Protein AF-A0A6H0JK79-F1 (afdb_monomer_lite)

Structure (mmCIF, N/CA/C/O backbone):
data_AF-A0A6H0JK79-F1
#
_entry.id   AF-A0A6H0JK79-F1
#
loop_
_atom_site.group_PDB
_atom_site.id
_atom_site.type_symbol
_atom_site.label_atom_id
_atom_site.label_alt_id
_atom_site.label_comp_id
_atom_site.label_asym_id
_atom_site.label_entity_id
_atom_site.label_seq_id
_atom_site.pdbx_PDB_ins_code
_atom_site.Cartn_x
_atom_site.Cartn_y
_atom_site.Cartn_z
_atom_site.occupancy
_atom_site.B_iso_or_equiv
_atom_site.auth_seq_id
_atom_site.auth_comp_id
_atom_site.auth_asym_id
_atom_site.auth_atom_id
_atom_site.pdbx_PDB_model_num
ATOM 1 N N . MET A 1 1 ? -3.697 -15.026 9.657 1.00 38.12 1 MET A N 1
ATOM 2 C CA . MET A 1 1 ? -2.814 -15.708 8.685 1.00 38.12 1 MET A CA 1
ATOM 3 C C . MET A 1 1 ? -2.219 -14.630 7.798 1.00 38.12 1 MET A C 1
ATOM 5 O O . MET A 1 1 ? -2.987 -13.948 7.145 1.00 38.12 1 MET A O 1
ATOM 9 N N . SER A 1 2 ? -0.905 -14.402 7.824 1.00 35.53 2 SER A N 1
ATOM 10 C CA . SER A 1 2 ? -0.287 -13.333 7.024 1.00 35.53 2 SER A CA 1
ATOM 11 C C . SER A 1 2 ? -0.247 -13.738 5.548 1.00 35.53 2 SER A C 1
ATOM 13 O O . SER A 1 2 ? 0.468 -14.675 5.199 1.00 35.53 2 SER A O 1
ATOM 15 N N . ARG A 1 3 ? -1.006 -13.055 4.684 1.00 38.56 3 ARG A N 1
ATOM 16 C CA . ARG A 1 3 ? -0.896 -13.198 3.226 1.00 38.56 3 ARG A CA 1
ATOM 17 C C . ARG A 1 3 ? 0.221 -12.284 2.717 1.00 38.56 3 ARG A C 1
ATOM 19 O O . ARG A 1 3 ? 0.185 -11.073 2.920 1.00 38.56 3 ARG A O 1
ATOM 26 N N . ALA A 1 4 ? 1.227 -12.876 2.080 1.00 38.06 4 ALA A N 1
ATOM 27 C CA . ALA A 1 4 ? 2.231 -12.164 1.299 1.00 38.06 4 ALA A CA 1
ATOM 28 C C . ALA A 1 4 ? 1.898 -12.368 -0.183 1.00 38.06 4 ALA A C 1
ATOM 30 O O . ALA A 1 4 ? 1.757 -13.510 -0.621 1.00 38.06 4 ALA A O 1
ATOM 31 N N . LEU A 1 5 ? 1.760 -11.282 -0.945 1.00 44.94 5 LEU A N 1
ATOM 32 C CA . LEU A 1 5 ? 1.736 -11.355 -2.402 1.00 44.94 5 LEU A CA 1
ATOM 33 C C . LEU A 1 5 ? 3.174 -11.143 -2.877 1.00 44.94 5 LEU A C 1
ATOM 35 O O . LEU A 1 5 ? 3.656 -10.018 -2.951 1.00 44.94 5 LEU A O 1
ATOM 39 N N . ILE A 1 6 ? 3.872 -12.249 -3.123 1.00 43.62 6 ILE A N 1
ATOM 40 C CA . ILE A 1 6 ? 5.173 -12.242 -3.792 1.00 43.62 6 ILE A CA 1
ATOM 41 C C . ILE A 1 6 ? 4.875 -12.402 -5.277 1.00 43.62 6 ILE A C 1
ATOM 43 O O . ILE A 1 6 ? 4.359 -13.440 -5.695 1.00 43.62 6 ILE A O 1
ATOM 47 N N . THR A 1 7 ? 5.166 -11.384 -6.079 1.00 39.44 7 THR A N 1
ATOM 48 C CA . THR A 1 7 ? 5.162 -11.546 -7.530 1.00 39.44 7 THR A CA 1
ATOM 49 C C . THR A 1 7 ? 6.447 -12.292 -7.903 1.00 39.44 7 THR A C 1
ATOM 51 O O . THR A 1 7 ? 7.559 -11.847 -7.637 1.00 39.44 7 THR A O 1
ATOM 54 N N . SER A 1 8 ? 6.291 -13.527 -8.384 1.00 33.50 8 SER A N 1
ATOM 55 C CA . SER A 1 8 ? 7.399 -14.406 -8.773 1.00 33.50 8 SER A CA 1
ATOM 56 C C . SER A 1 8 ? 7.950 -14.002 -10.138 1.00 33.50 8 SER A C 1
ATOM 58 O O . SER A 1 8 ? 7.184 -13.775 -11.074 1.00 33.50 8 SER A O 1
ATOM 60 N N . SER A 1 9 ? 9.276 -14.001 -10.262 1.00 32.00 9 SER A N 1
ATOM 61 C CA . SER A 1 9 ? 10.011 -13.857 -11.516 1.00 32.00 9 SER A CA 1
ATOM 62 C C . SER A 1 9 ? 9.897 -15.117 -12.383 1.00 32.00 9 SER A C 1
ATOM 64 O O . SER A 1 9 ? 9.804 -16.237 -11.875 1.00 32.00 9 SER A O 1
ATOM 66 N N . ALA A 1 10 ? 9.942 -14.936 -13.704 1.00 34.72 10 ALA A N 1
ATOM 67 C CA . ALA A 1 10 ? 10.319 -15.984 -14.643 1.00 34.72 10 ALA A CA 1
ATOM 68 C C . 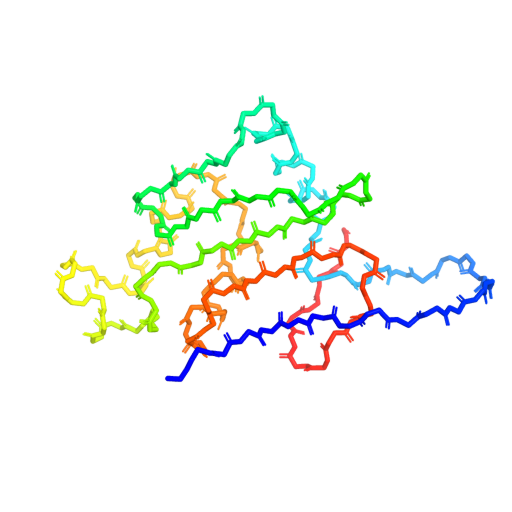ALA A 1 10 ? 11.309 -15.401 -15.656 1.00 34.72 10 ALA A C 1
ATOM 70 O O . ALA A 1 10 ? 11.028 -14.426 -16.349 1.00 34.72 10 ALA A O 1
ATOM 71 N N . SER A 1 11 ? 12.485 -16.016 -15.701 1.00 47.75 11 SER A N 1
ATOM 72 C CA . SER A 1 11 ? 13.527 -15.834 -16.703 1.00 47.75 11 SER A CA 1
ATOM 73 C C . SER A 1 11 ? 13.008 -16.137 -18.112 1.00 47.75 11 SER A C 1
ATOM 75 O O . SER A 1 11 ? 12.497 -17.231 -18.352 1.00 47.75 11 SER A O 1
ATOM 77 N N . GLY A 1 12 ? 13.212 -15.220 -19.056 1.00 32.88 12 GLY A N 1
ATOM 78 C CA . GLY A 1 12 ? 12.925 -15.448 -20.471 1.00 32.88 12 GLY A CA 1
ATOM 79 C C . GLY A 1 12 ? 13.574 -14.384 -21.346 1.00 32.88 12 GLY A C 1
ATOM 80 O O . GLY A 1 12 ? 13.189 -13.222 -21.311 1.00 32.88 12 GLY A O 1
ATOM 81 N N . LEU A 1 13 ? 14.599 -14.791 -22.087 1.00 41.03 13 LEU A N 1
ATOM 82 C CA . LEU A 1 13 ? 15.364 -13.979 -23.025 1.00 41.03 13 LEU A CA 1
ATOM 83 C C . LEU A 1 13 ? 14.514 -13.439 -24.189 1.00 41.03 13 LEU A C 1
ATOM 85 O O . LEU A 1 13 ? 13.692 -14.159 -24.741 1.00 41.03 13 LEU A O 1
ATOM 89 N N . ALA A 1 14 ? 14.905 -12.236 -24.621 1.00 40.62 14 ALA A N 1
ATOM 90 C CA . ALA A 1 14 ? 14.878 -11.709 -25.987 1.00 40.62 14 ALA A CA 1
ATOM 91 C C . ALA A 1 14 ? 13.525 -11.464 -26.688 1.00 40.62 14 ALA A C 1
ATOM 93 O O . ALA A 1 14 ? 12.778 -12.379 -27.011 1.00 40.62 14 ALA A O 1
ATOM 94 N N . GLY A 1 15 ? 13.352 -10.211 -27.127 1.00 35.09 15 GLY A N 1
ATOM 95 C CA . GLY A 1 15 ? 12.692 -9.901 -28.395 1.00 35.09 15 GLY A CA 1
ATOM 96 C C . GLY A 1 15 ? 11.472 -8.988 -28.302 1.00 35.09 15 GLY A C 1
ATOM 97 O O . GLY A 1 15 ? 10.484 -9.312 -27.660 1.00 35.09 15 GLY A O 1
ATOM 98 N N . SER A 1 16 ? 11.536 -7.915 -29.088 1.00 34.50 16 SER A N 1
ATOM 99 C CA . SER A 1 16 ? 10.456 -7.013 -29.504 1.00 34.50 16 SER A CA 1
ATOM 100 C C . SER A 1 16 ? 10.268 -5.721 -28.706 1.00 34.50 16 SER A C 1
ATOM 102 O O . SER A 1 16 ? 9.782 -5.676 -27.580 1.00 34.50 16 SER A O 1
ATOM 104 N N . VAL A 1 17 ? 10.651 -4.668 -29.418 1.00 42.72 17 VAL A N 1
ATOM 105 C CA . VAL A 1 17 ? 10.414 -3.241 -29.228 1.00 42.72 17 VAL A CA 1
ATOM 106 C C . VAL A 1 17 ? 8.901 -2.948 -29.253 1.00 42.72 17 VAL A C 1
ATOM 108 O O . VAL A 1 17 ? 8.151 -3.627 -29.955 1.00 42.72 17 VAL A O 1
ATOM 111 N N . ASP A 1 18 ? 8.491 -1.958 -28.456 1.00 36.97 18 ASP A N 1
ATOM 112 C CA . ASP A 1 18 ? 7.182 -1.282 -28.412 1.00 36.97 18 ASP A CA 1
ATOM 113 C C . ASP A 1 18 ? 5.933 -2.113 -28.075 1.00 36.97 18 ASP A C 1
ATOM 115 O O . ASP A 1 18 ? 4.916 -2.082 -28.767 1.00 36.97 18 ASP A O 1
ATOM 119 N N . HIS A 1 19 ? 5.952 -2.779 -26.920 1.00 40.06 19 HIS A N 1
ATOM 120 C CA . HIS A 1 19 ? 4.708 -3.005 -26.183 1.00 40.06 19 HIS A CA 1
ATOM 121 C C . HIS A 1 19 ? 4.533 -1.823 -25.230 1.00 40.06 19 HIS A C 1
ATOM 123 O O . HIS A 1 19 ? 5.408 -1.620 -24.389 1.00 40.06 19 HIS A O 1
ATOM 129 N N . TYR A 1 20 ? 3.446 -1.051 -25.350 1.00 42.66 20 TYR A N 1
ATOM 130 C CA . TYR A 1 20 ? 3.015 -0.115 -24.306 1.00 42.66 20 TYR A CA 1
ATOM 131 C C . TYR A 1 20 ? 3.044 -0.883 -22.980 1.00 42.66 20 TYR A C 1
ATOM 133 O O . TYR A 1 20 ? 2.225 -1.783 -22.764 1.00 42.66 20 TYR A O 1
ATOM 141 N N . ARG A 1 21 ? 4.077 -0.656 -22.159 1.00 55.62 21 ARG A N 1
ATOM 142 C CA . ARG A 1 21 ? 4.301 -1.446 -20.950 1.00 55.62 21 ARG A CA 1
ATOM 143 C C . ARG A 1 21 ? 3.274 -0.986 -19.940 1.00 55.62 21 ARG A C 1
ATOM 145 O O . ARG A 1 21 ? 3.488 -0.038 -19.205 1.00 55.62 21 ARG A O 1
ATOM 152 N N . LYS A 1 22 ? 2.148 -1.686 -19.915 1.00 57.16 22 LYS A N 1
ATOM 153 C CA . LYS A 1 22 ? 1.180 -1.569 -18.839 1.00 57.16 22 LYS A CA 1
ATOM 154 C C . LYS A 1 22 ? 1.844 -2.026 -17.553 1.00 57.16 22 LYS A C 1
ATOM 156 O O . LYS A 1 22 ? 2.136 -3.211 -17.393 1.00 57.16 22 LYS A O 1
ATOM 161 N N . THR A 1 23 ? 2.109 -1.084 -16.666 1.00 69.56 23 THR A N 1
ATOM 162 C CA . THR A 1 23 ? 2.696 -1.348 -15.356 1.00 69.56 23 THR A CA 1
ATOM 163 C C . THR A 1 23 ? 1.617 -1.221 -14.290 1.00 69.56 23 THR A C 1
ATOM 165 O O . THR A 1 23 ? 0.558 -0.626 -14.497 1.00 69.56 23 THR A O 1
ATOM 168 N N . HIS A 1 24 ? 1.865 -1.810 -13.124 1.00 74.06 24 HIS A N 1
ATOM 169 C CA . HIS A 1 24 ? 0.999 -1.582 -11.970 1.00 74.06 24 HIS A CA 1
ATOM 170 C C . HIS A 1 24 ? 1.271 -0.222 -11.311 1.00 74.06 24 HIS A C 1
ATOM 172 O O . HIS A 1 24 ? 0.441 0.241 -10.540 1.00 74.06 24 HIS A O 1
ATOM 178 N N . LEU A 1 25 ? 2.388 0.440 -11.633 1.00 78.69 25 LEU A N 1
ATOM 179 C CA . LEU A 1 25 ? 2.719 1.771 -11.138 1.00 78.69 25 LEU A CA 1
ATOM 180 C C . LEU A 1 25 ? 3.386 2.596 -12.259 1.00 78.69 25 LEU A C 1
ATOM 182 O O . LEU A 1 25 ? 4.471 2.204 -12.691 1.00 78.69 25 LEU A O 1
ATOM 186 N N . PRO A 1 26 ? 2.792 3.724 -12.698 1.00 80.06 26 PRO A N 1
ATOM 187 C CA . PRO A 1 26 ? 3.339 4.548 -13.780 1.00 80.06 26 PRO A CA 1
ATOM 188 C C . PRO A 1 26 ? 4.770 5.036 -13.518 1.00 80.06 26 PRO A C 1
ATOM 190 O O . PRO A 1 26 ? 5.133 5.322 -12.370 1.00 80.06 26 PRO A O 1
ATOM 193 N N . ILE A 1 27 ? 5.557 5.261 -14.579 1.00 75.44 27 ILE A N 1
ATOM 194 C CA . ILE A 1 27 ? 6.959 5.716 -14.464 1.00 75.44 27 ILE A CA 1
ATOM 195 C C . ILE A 1 27 ? 7.119 7.012 -13.641 1.00 75.44 27 ILE A C 1
ATOM 197 O O . ILE A 1 27 ? 8.082 7.174 -12.893 1.00 75.44 27 ILE A O 1
ATOM 201 N N . ARG A 1 28 ? 6.155 7.940 -13.711 1.00 80.56 28 ARG A N 1
ATOM 202 C CA . ARG A 1 28 ? 6.179 9.188 -12.922 1.00 80.56 28 ARG A CA 1
ATOM 203 C C . ARG A 1 28 ? 6.105 8.932 -11.415 1.00 80.56 28 ARG A C 1
ATOM 205 O O . ARG A 1 28 ? 6.840 9.548 -10.645 1.00 80.56 28 ARG A O 1
ATOM 212 N N . ALA A 1 29 ? 5.258 7.988 -11.009 1.00 80.31 29 ALA A N 1
ATOM 213 C CA . ALA A 1 29 ? 5.083 7.613 -9.614 1.00 80.31 29 ALA A CA 1
ATOM 214 C C . ALA A 1 29 ? 6.333 6.885 -9.106 1.00 80.31 29 ALA A C 1
ATOM 216 O O . ALA A 1 29 ? 6.798 7.126 -7.991 1.00 80.31 29 ALA A O 1
ATOM 217 N N . TRP A 1 30 ? 6.934 6.064 -9.970 1.00 81.00 30 TRP A N 1
ATOM 218 C CA . TRP A 1 30 ? 8.219 5.425 -9.716 1.00 81.00 30 TRP A CA 1
ATOM 219 C C . TRP A 1 30 ? 9.348 6.433 -9.460 1.00 81.00 30 TRP A C 1
ATOM 221 O O . TRP A 1 30 ? 10.050 6.345 -8.451 1.00 81.00 30 TRP A O 1
ATOM 231 N N . ASN A 1 31 ? 9.492 7.430 -10.336 1.00 81.25 31 ASN A N 1
ATOM 232 C CA . ASN A 1 31 ? 10.519 8.463 -10.196 1.00 81.25 31 ASN A CA 1
ATOM 233 C C . ASN A 1 31 ? 10.322 9.284 -8.916 1.00 81.25 31 ASN A C 1
ATOM 235 O O . ASN A 1 31 ? 11.283 9.506 -8.182 1.00 81.25 31 ASN A O 1
ATOM 239 N N . SER A 1 32 ? 9.076 9.648 -8.594 1.00 83.06 32 SER A N 1
ATOM 240 C CA . SER A 1 32 ? 8.753 10.364 -7.354 1.00 83.06 32 SER A CA 1
ATOM 241 C C . SER A 1 32 ? 9.161 9.576 -6.101 1.00 83.06 32 SER A C 1
ATOM 243 O O . SER A 1 32 ? 9.756 10.139 -5.178 1.00 83.06 32 SER A O 1
ATOM 245 N N . LEU A 1 33 ? 8.916 8.259 -6.075 1.00 79.38 33 LEU A N 1
ATOM 246 C CA . LEU A 1 33 ? 9.368 7.388 -4.984 1.00 79.38 33 LEU A CA 1
ATOM 247 C C . LEU A 1 33 ? 10.892 7.399 -4.836 1.00 79.38 33 LEU A C 1
ATOM 249 O O . LEU A 1 33 ? 11.408 7.525 -3.721 1.00 79.38 33 LEU A O 1
ATOM 253 N N . TYR A 1 34 ? 11.608 7.269 -5.953 1.00 75.56 34 TYR A N 1
ATOM 254 C CA . TYR A 1 34 ? 13.065 7.238 -5.957 1.00 75.56 34 TYR A CA 1
ATOM 255 C C . TYR A 1 34 ? 13.663 8.566 -5.475 1.00 75.56 34 TYR A C 1
ATOM 257 O O . TYR A 1 34 ? 14.510 8.577 -4.579 1.00 75.56 34 TYR A O 1
ATOM 265 N N . GLU A 1 35 ? 13.184 9.694 -5.996 1.00 79.69 35 GLU A N 1
ATOM 266 C CA . GLU A 1 35 ? 13.626 11.031 -5.583 1.00 79.69 35 GLU A CA 1
ATOM 267 C C . GLU A 1 35 ? 13.385 11.281 -4.092 1.00 79.69 35 GLU A C 1
ATOM 269 O O . GLU A 1 35 ? 14.251 11.807 -3.391 1.00 79.69 35 GLU A O 1
ATOM 274 N N . ARG A 1 36 ? 12.221 10.868 -3.584 1.00 77.44 36 ARG A N 1
ATOM 275 C CA . ARG A 1 36 ? 11.798 11.193 -2.222 1.00 77.44 36 ARG A CA 1
ATOM 276 C C . ARG A 1 36 ? 12.458 10.326 -1.147 1.00 77.44 36 ARG A C 1
ATOM 278 O O . ARG A 1 36 ? 12.631 10.797 -0.022 1.00 77.44 36 ARG A O 1
ATOM 285 N N . PHE A 1 37 ? 12.819 9.077 -1.459 1.00 75.62 37 PHE A N 1
ATOM 286 C CA . PHE A 1 37 ? 13.163 8.078 -0.434 1.00 75.62 37 PHE A CA 1
ATOM 287 C C . PHE A 1 37 ? 14.479 7.309 -0.655 1.00 75.62 37 PHE A C 1
ATOM 289 O O . PHE A 1 37 ? 14.856 6.502 0.194 1.00 75.62 37 PHE A O 1
ATOM 296 N N . SER A 1 38 ? 15.216 7.538 -1.746 1.00 68.31 38 SER A N 1
ATOM 297 C CA . SER A 1 38 ? 16.408 6.738 -2.102 1.00 68.31 38 SER A CA 1
ATOM 298 C C . SER A 1 38 ? 17.581 6.786 -1.107 1.00 68.31 38 SER A C 1
ATOM 300 O O . SER A 1 38 ? 18.400 5.871 -1.108 1.00 68.31 38 SER A O 1
ATOM 302 N N . THR A 1 39 ? 17.691 7.795 -0.233 1.00 60.12 39 THR A N 1
ATOM 303 C CA . THR A 1 39 ? 18.936 8.041 0.535 1.00 60.12 39 THR A CA 1
ATOM 304 C C . THR A 1 39 ? 18.893 7.736 2.038 1.00 60.12 39 THR A C 1
ATOM 306 O O . THR A 1 39 ? 19.931 7.822 2.694 1.00 60.12 39 THR A O 1
ATOM 309 N N . LYS A 1 40 ? 17.752 7.360 2.633 1.00 56.62 40 LYS A N 1
ATOM 310 C CA . LYS A 1 40 ? 17.659 7.081 4.084 1.00 56.62 40 LYS A CA 1
ATOM 311 C C . LYS A 1 40 ? 16.670 5.959 4.352 1.00 56.62 40 LYS A C 1
ATOM 313 O O . LYS A 1 40 ? 15.494 6.247 4.353 1.00 56.62 40 LYS A O 1
ATOM 318 N N . MET A 1 41 ? 17.089 4.712 4.576 1.00 63.72 41 MET A N 1
ATOM 319 C CA . MET A 1 41 ? 16.150 3.578 4.681 1.00 63.72 41 MET A CA 1
ATOM 320 C C . MET A 1 41 ? 16.530 2.583 5.789 1.00 63.72 41 MET A C 1
ATOM 322 O O . MET A 1 41 ? 17.723 2.375 6.009 1.00 63.72 41 MET A O 1
ATOM 326 N N . PRO A 1 42 ? 15.549 1.937 6.462 1.00 67.00 42 PRO A N 1
ATOM 327 C CA . PRO A 1 42 ? 14.102 1.969 6.193 1.00 67.00 42 PRO A CA 1
ATOM 328 C C . PRO A 1 42 ? 13.389 3.217 6.741 1.00 67.00 42 PRO A C 1
ATOM 330 O O . PRO A 1 42 ? 13.680 3.677 7.844 1.00 67.00 42 PRO A O 1
ATOM 333 N N . ILE A 1 43 ? 12.406 3.726 5.990 1.00 81.44 43 ILE A N 1
ATOM 334 C CA . ILE A 1 43 ? 11.561 4.855 6.410 1.00 81.44 43 ILE A CA 1
ATOM 335 C C . ILE A 1 43 ? 10.246 4.312 6.937 1.00 81.44 43 ILE A C 1
ATOM 337 O O . ILE A 1 43 ? 9.524 3.586 6.248 1.00 81.44 43 ILE A O 1
ATOM 341 N N . ARG A 1 44 ? 9.920 4.704 8.165 1.00 85.75 44 ARG A N 1
ATOM 342 C CA . ARG A 1 44 ? 8.593 4.520 8.738 1.00 85.75 44 ARG A CA 1
ATOM 343 C C . ARG A 1 44 ? 7.794 5.797 8.525 1.00 85.75 44 ARG A C 1
ATOM 345 O O . ARG A 1 44 ? 8.267 6.869 8.888 1.00 85.75 44 ARG A O 1
ATOM 352 N N . LEU A 1 45 ? 6.588 5.655 7.991 1.00 88.62 45 LEU A N 1
ATOM 353 C CA . LEU A 1 45 ? 5.635 6.737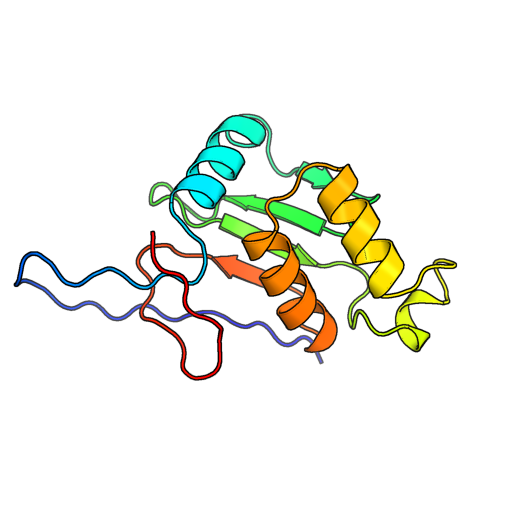 7.783 1.00 88.62 45 LEU A CA 1
ATOM 354 C C . LEU A 1 45 ? 4.373 6.429 8.613 1.00 88.62 45 LEU A C 1
ATOM 356 O O . LEU A 1 45 ? 3.434 5.821 8.099 1.00 88.62 45 LEU A O 1
ATOM 360 N N . PRO A 1 46 ? 4.372 6.746 9.926 1.00 85.19 46 PRO A N 1
ATOM 361 C CA . PRO A 1 46 ? 3.332 6.285 10.845 1.00 85.19 46 PRO A CA 1
ATOM 362 C C . PRO A 1 46 ? 1.944 6.822 10.500 1.00 85.19 46 PRO A C 1
ATOM 364 O O . PRO A 1 46 ? 0.990 6.057 10.540 1.00 85.19 46 PRO A O 1
ATOM 367 N N . SER A 1 47 ? 1.857 8.098 10.112 1.00 86.69 47 SER A N 1
ATOM 368 C CA . SER A 1 47 ? 0.609 8.783 9.747 1.00 86.69 47 SER A CA 1
ATOM 369 C C . SER A 1 47 ? -0.115 8.133 8.568 1.00 86.69 47 SER A C 1
ATOM 371 O O . SER A 1 47 ? -1.329 8.150 8.484 1.00 86.69 47 SER A O 1
ATOM 373 N N . VAL A 1 48 ? 0.627 7.487 7.670 1.00 93.50 48 VAL A N 1
ATOM 374 C CA . VAL A 1 48 ? 0.069 6.850 6.469 1.00 93.50 48 VAL A CA 1
ATOM 375 C C . VAL A 1 48 ? 0.062 5.324 6.549 1.00 93.50 48 VAL A C 1
ATOM 377 O O . VAL A 1 48 ? -0.172 4.658 5.542 1.00 93.50 48 VAL A O 1
ATOM 380 N N . LEU A 1 49 ? 0.334 4.767 7.736 1.00 96.12 49 LEU A N 1
ATOM 381 C CA . LEU A 1 49 ? 0.341 3.331 8.040 1.00 96.12 49 LEU A CA 1
ATOM 382 C C . LEU A 1 49 ? 1.232 2.477 7.128 1.00 96.12 49 LEU A C 1
ATOM 384 O O . LEU A 1 49 ? 0.967 1.293 6.905 1.00 96.12 49 LEU A O 1
ATOM 388 N N . VAL A 1 50 ? 2.343 3.039 6.644 1.00 94.69 50 VAL A N 1
ATOM 389 C CA . VAL A 1 50 ? 3.250 2.350 5.716 1.00 94.69 50 VAL A CA 1
ATOM 390 C C . VAL A 1 50 ? 4.711 2.490 6.148 1.00 94.69 50 VAL A C 1
ATOM 392 O O . VAL A 1 50 ? 5.143 3.453 6.783 1.00 94.69 50 VAL A O 1
ATOM 395 N N . SER A 1 51 ? 5.520 1.483 5.842 1.00 92.62 51 SER A N 1
ATOM 396 C CA . SER A 1 51 ? 6.980 1.599 5.832 1.00 92.62 51 SER A CA 1
ATOM 397 C C . SER A 1 51 ? 7.522 1.150 4.489 1.00 92.62 51 SER A C 1
ATOM 399 O O . SER A 1 51 ? 6.993 0.206 3.912 1.00 92.62 51 SER A O 1
ATOM 401 N N . LEU A 1 52 ? 8.578 1.802 4.018 1.00 90.69 52 LEU A N 1
ATOM 402 C CA . LEU A 1 52 ? 9.195 1.532 2.720 1.00 90.69 52 LEU A CA 1
ATOM 403 C C . LEU A 1 52 ? 10.553 0.842 2.931 1.00 90.69 52 LEU A C 1
ATOM 405 O O . LEU A 1 52 ? 11.222 1.086 3.942 1.00 90.69 52 LEU A O 1
ATOM 409 N N . PHE A 1 53 ? 10.972 0.000 1.986 1.00 85.88 53 PHE A N 1
ATOM 410 C CA . PHE A 1 53 ? 12.319 -0.580 1.878 1.00 85.88 53 PHE A CA 1
ATOM 411 C C . PHE A 1 53 ? 12.671 -0.863 0.411 1.00 85.88 53 PHE A C 1
ATOM 413 O O . PHE A 1 53 ? 11.785 -1.159 -0.379 1.00 85.88 53 PHE A O 1
ATOM 420 N N . TRP A 1 54 ? 13.948 -0.783 0.032 1.00 82.44 54 TRP A N 1
ATOM 421 C CA . TRP A 1 54 ? 14.398 -1.200 -1.305 1.00 82.44 54 TRP A CA 1
ATOM 422 C C . TRP A 1 54 ? 14.813 -2.667 -1.269 1.00 82.44 54 TRP A C 1
ATOM 424 O O . TRP A 1 54 ? 15.501 -3.091 -0.338 1.00 82.44 54 TRP A O 1
ATOM 434 N N . CYS A 1 55 ? 14.377 -3.448 -2.256 1.00 76.12 55 CYS A N 1
ATOM 435 C CA . CYS A 1 55 ? 14.647 -4.882 -2.307 1.00 76.12 55 CYS A CA 1
ATOM 436 C C . CYS A 1 55 ? 16.011 -5.210 -2.933 1.00 76.12 55 CYS A C 1
ATOM 438 O O . CYS A 1 55 ? 16.631 -6.182 -2.508 1.00 76.12 55 CYS A O 1
ATOM 440 N N . ASN A 1 56 ? 16.483 -4.444 -3.924 1.00 68.00 56 ASN A N 1
ATOM 441 C CA . ASN A 1 56 ? 17.756 -4.689 -4.616 1.00 68.00 56 ASN A CA 1
ATOM 442 C C . ASN A 1 56 ? 18.208 -3.501 -5.496 1.00 68.00 56 ASN A C 1
ATOM 444 O O . ASN A 1 56 ? 17.514 -2.496 -5.633 1.00 68.00 56 ASN A O 1
ATOM 448 N N . GLU A 1 57 ? 19.369 -3.670 -6.135 1.00 61.47 57 GLU A N 1
ATOM 449 C CA . GLU A 1 57 ? 19.962 -2.770 -7.139 1.00 61.47 57 GLU A CA 1
ATOM 450 C C . GLU A 1 57 ? 19.136 -2.615 -8.429 1.00 61.47 57 GLU A C 1
ATOM 452 O O . GLU A 1 57 ? 19.329 -1.661 -9.177 1.00 61.47 57 GLU A O 1
ATOM 457 N N . HIS A 1 58 ? 18.176 -3.513 -8.671 1.00 63.44 58 HIS A N 1
ATOM 458 C CA . HIS A 1 58 ? 17.268 -3.455 -9.821 1.00 63.44 58 HIS A CA 1
ATOM 459 C C . HIS A 1 58 ? 16.042 -2.565 -9.577 1.00 63.44 58 HIS A C 1
ATOM 461 O O . HIS A 1 58 ? 15.196 -2.422 -10.456 1.00 63.44 58 HIS A O 1
ATOM 467 N N . GLY A 1 59 ? 15.955 -1.940 -8.401 1.00 73.00 59 GLY A N 1
ATOM 468 C CA . GLY A 1 59 ? 14.990 -0.889 -8.115 1.00 73.00 59 GLY A CA 1
ATOM 469 C C . GLY A 1 59 ? 13.681 -1.366 -7.499 1.00 73.00 59 GLY A C 1
ATOM 470 O O 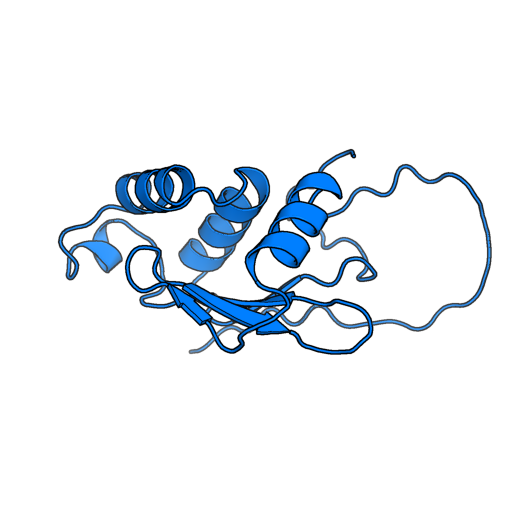. GLY A 1 59 ? 12.882 -0.517 -7.155 1.00 73.00 59 GLY A O 1
ATOM 471 N N . ALA A 1 60 ? 13.431 -2.660 -7.284 1.00 84.12 60 ALA A N 1
ATOM 472 C CA . ALA A 1 60 ? 12.170 -3.087 -6.668 1.00 84.12 60 ALA A CA 1
ATOM 473 C C . ALA A 1 60 ? 11.934 -2.413 -5.294 1.00 84.12 60 ALA A C 1
ATOM 475 O O . ALA A 1 60 ? 12.835 -2.362 -4.446 1.00 84.12 60 ALA A O 1
ATOM 476 N N . VAL A 1 61 ? 10.711 -1.916 -5.071 1.00 85.81 61 VAL A N 1
ATOM 477 C CA . VAL A 1 61 ? 10.305 -1.217 -3.840 1.00 85.81 61 VAL A CA 1
ATOM 478 C C . VAL A 1 61 ? 9.370 -2.098 -3.029 1.00 85.81 61 VAL A C 1
ATOM 480 O O . VAL A 1 61 ? 8.324 -2.533 -3.505 1.00 85.81 61 VAL A O 1
ATOM 483 N N . GLY A 1 62 ? 9.725 -2.324 -1.773 1.00 89.75 62 GLY A N 1
ATOM 484 C CA . GLY A 1 62 ? 8.898 -2.993 -0.789 1.00 89.75 62 GLY A CA 1
ATOM 485 C C . GLY A 1 62 ? 8.153 -2.015 0.115 1.00 89.75 62 GLY A C 1
ATOM 486 O O . GLY A 1 62 ? 8.698 -1.015 0.585 1.00 89.75 62 GLY A O 1
ATOM 487 N N . PHE A 1 63 ? 6.912 -2.367 0.421 1.00 93.06 63 PHE A N 1
ATOM 488 C CA . PHE A 1 63 ? 6.046 -1.693 1.371 1.00 93.06 63 PHE A CA 1
ATOM 489 C C . PHE A 1 63 ? 5.596 -2.685 2.439 1.00 93.06 63 PHE A C 1
ATOM 491 O O . PHE A 1 63 ? 5.073 -3.761 2.146 1.00 93.06 63 PHE A O 1
ATOM 498 N N . ARG A 1 64 ? 5.776 -2.311 3.704 1.00 94.62 64 ARG A N 1
ATOM 499 C CA . ARG A 1 64 ? 5.103 -2.945 4.836 1.00 94.62 64 ARG A CA 1
ATOM 500 C C . ARG A 1 64 ? 3.889 -2.104 5.195 1.00 94.62 64 ARG A C 1
ATOM 502 O O . ARG A 1 64 ? 4.055 -0.962 5.620 1.00 94.62 64 ARG A O 1
ATOM 509 N N . LEU A 1 65 ? 2.707 -2.691 5.060 1.00 95.56 65 LEU A N 1
ATOM 510 C CA . LEU A 1 65 ? 1.449 -2.087 5.482 1.00 95.56 65 LEU A CA 1
ATOM 511 C C . LEU A 1 65 ? 1.208 -2.448 6.950 1.00 95.56 65 LEU A C 1
ATOM 513 O O . LEU A 1 65 ? 1.439 -3.587 7.371 1.00 95.56 65 LEU A O 1
ATOM 517 N N . HIS A 1 66 ? 0.777 -1.469 7.737 1.00 94.88 66 HIS A N 1
ATOM 518 C CA . HIS A 1 66 ? 0.471 -1.636 9.156 1.00 94.88 66 HIS A CA 1
ATOM 519 C C . HIS A 1 66 ? -1.038 -1.616 9.369 1.00 94.88 66 HIS A C 1
ATOM 521 O O . HIS A 1 66 ? -1.766 -0.986 8.609 1.00 94.88 66 HIS A O 1
ATOM 527 N N . ASN A 1 67 ? -1.496 -2.306 10.412 1.00 93.69 67 ASN A N 1
ATOM 528 C CA . ASN A 1 67 ? -2.899 -2.316 10.835 1.00 93.69 67 ASN A CA 1
ATOM 529 C C . ASN A 1 67 ? -3.878 -2.739 9.723 1.00 93.69 67 ASN A C 1
ATOM 531 O O . ASN A 1 67 ? -4.956 -2.176 9.585 1.00 93.69 67 ASN A O 1
ATOM 535 N N . THR A 1 68 ? -3.491 -3.741 8.929 1.00 94.38 68 THR A N 1
ATOM 536 C CA . THR A 1 68 ? -4.382 -4.386 7.959 1.00 94.38 68 THR A CA 1
ATOM 537 C C . THR A 1 68 ? -5.361 -5.347 8.663 1.00 94.38 68 THR A C 1
ATOM 539 O O . THR A 1 68 ? -4.992 -5.926 9.696 1.00 94.38 68 THR A O 1
ATOM 542 N N . PRO A 1 69 ? -6.568 -5.565 8.107 1.00 96.62 69 PRO A N 1
ATOM 543 C CA . PRO A 1 69 ? -7.071 -4.967 6.871 1.00 96.62 69 PRO A CA 1
ATOM 544 C C . PRO A 1 69 ? -7.512 -3.506 7.037 1.00 96.62 69 PRO A C 1
ATOM 546 O O . PRO A 1 69 ? -7.961 -3.099 8.101 1.00 96.62 69 PRO A O 1
ATOM 549 N N . TRP A 1 70 ? -7.401 -2.710 5.974 1.00 97.06 70 TRP A N 1
ATOM 550 C CA . TRP A 1 70 ? -7.859 -1.313 5.959 1.00 97.06 70 TRP A CA 1
ATOM 551 C C . TRP A 1 70 ? -9.348 -1.215 5.602 1.00 97.06 70 TRP A C 1
ATOM 553 O O . TRP A 1 70 ? -9.709 -0.664 4.562 1.00 97.06 70 TRP A O 1
ATOM 563 N N . THR A 1 71 ? -10.203 -1.793 6.449 1.00 96.38 71 THR A N 1
ATOM 564 C CA . THR A 1 71 ? -11.656 -1.544 6.445 1.00 96.38 71 THR A CA 1
ATOM 565 C C . THR A 1 71 ? -12.008 -0.540 7.539 1.00 96.38 71 THR A C 1
ATOM 567 O O . THR A 1 71 ? -11.233 -0.368 8.483 1.00 96.38 71 THR A O 1
ATOM 570 N N . ASP A 1 72 ? -13.166 0.114 7.434 1.00 97.31 72 ASP A N 1
ATOM 571 C CA . ASP A 1 72 ? -13.599 1.099 8.433 1.00 97.31 72 ASP A CA 1
ATOM 572 C C . ASP A 1 72 ? -13.695 0.474 9.834 1.00 97.31 72 ASP A C 1
ATOM 574 O O . ASP A 1 72 ? -13.227 1.066 10.802 1.00 97.31 72 ASP A O 1
ATOM 578 N N . GLU A 1 73 ? -14.180 -0.767 9.943 1.00 96.12 73 GLU A N 1
ATOM 579 C CA . GLU A 1 73 ? -14.290 -1.478 11.224 1.00 96.12 73 GLU A CA 1
ATOM 580 C C . GLU A 1 73 ? -12.921 -1.768 11.852 1.00 96.12 73 GLU A C 1
ATOM 582 O O . GLU A 1 73 ? -12.755 -1.721 13.068 1.00 96.12 73 GLU A O 1
ATOM 587 N N . CYS A 1 74 ? -11.919 -2.094 11.034 1.00 94.25 74 CYS A N 1
ATOM 588 C CA . CYS A 1 74 ? -10.581 -2.411 11.532 1.00 94.25 74 CYS A CA 1
ATOM 589 C C . CYS A 1 74 ? -9.764 -1.157 11.866 1.00 94.25 74 CYS A C 1
ATOM 591 O O . CYS A 1 74 ? -8.873 -1.217 12.717 1.00 94.25 74 CYS A O 1
ATOM 593 N N . LEU A 1 75 ? -10.063 -0.027 11.221 1.00 96.19 75 LEU A N 1
ATOM 594 C CA . LEU A 1 75 ? -9.403 1.254 11.467 1.00 96.19 75 LEU A CA 1
ATOM 595 C C . LEU A 1 75 ? -10.070 2.076 12.581 1.00 96.19 75 LEU A C 1
ATOM 597 O O . LEU A 1 75 ? -9.437 3.002 13.087 1.00 96.19 75 LEU A O 1
ATOM 601 N N . GLU A 1 76 ? -11.265 1.698 13.044 1.00 95.31 76 GLU A N 1
ATOM 602 C CA . GLU A 1 76 ? -11.970 2.361 14.153 1.00 95.31 76 GLU A CA 1
ATOM 603 C C . GLU A 1 76 ? -11.118 2.457 15.432 1.00 95.31 76 GLU A C 1
ATOM 605 O O . GLU A 1 76 ? -11.146 3.475 16.118 1.00 95.31 76 GLU A O 1
ATOM 610 N N . ILE A 1 77 ? -10.276 1.455 15.722 1.00 92.75 77 ILE A N 1
ATOM 611 C CA . ILE A 1 77 ? -9.351 1.478 16.876 1.00 92.75 77 ILE A CA 1
ATOM 612 C C . ILE A 1 77 ? -8.298 2.598 16.795 1.00 92.75 77 ILE A C 1
ATOM 614 O O . ILE A 1 77 ? -7.687 2.956 17.800 1.00 92.75 77 ILE A O 1
ATOM 618 N N . LEU A 1 78 ? -8.061 3.123 15.594 1.00 92.31 78 LEU A N 1
ATOM 619 C CA . LEU A 1 78 ? -7.201 4.274 15.328 1.00 92.31 78 LEU A CA 1
ATOM 620 C C . LEU A 1 78 ? -8.007 5.564 15.123 1.00 92.31 78 LEU A C 1
ATOM 622 O O . LEU A 1 78 ? -7.435 6.554 14.677 1.00 92.31 78 LEU A O 1
ATOM 626 N N . GLU A 1 79 ? -9.313 5.544 15.404 1.00 94.88 79 GLU A N 1
ATOM 627 C CA . GLU A 1 79 ? -10.241 6.660 15.190 1.00 94.88 79 GLU A CA 1
ATOM 628 C C . GLU A 1 79 ? -10.232 7.165 13.732 1.00 94.88 79 GLU A C 1
ATOM 630 O O . GLU A 1 79 ? -10.333 8.361 13.458 1.00 94.88 79 GLU A O 1
ATOM 635 N N . MET A 1 80 ? -10.096 6.240 12.775 1.00 94.88 80 MET A N 1
ATOM 636 C CA . MET A 1 80 ? -9.894 6.547 11.359 1.00 94.88 80 MET A CA 1
ATOM 637 C C . MET A 1 80 ? -10.764 5.661 10.458 1.00 94.88 80 MET A C 1
ATOM 639 O O . MET A 1 80 ? -11.049 4.515 10.784 1.00 94.88 80 MET A O 1
ATOM 643 N N . THR A 1 81 ? -11.161 6.178 9.293 1.00 97.25 81 THR A N 1
ATOM 644 C CA . THR A 1 81 ? -11.820 5.401 8.227 1.00 97.25 81 THR A CA 1
ATOM 645 C C . THR A 1 81 ? -10.839 5.088 7.099 1.00 97.25 81 THR A C 1
ATOM 647 O O . THR A 1 81 ? -9.828 5.774 6.928 1.00 97.25 81 THR A O 1
ATOM 650 N N . ALA A 1 82 ? -11.142 4.095 6.262 1.00 97.06 82 ALA A N 1
ATOM 651 C CA . ALA A 1 82 ? -10.356 3.803 5.067 1.00 97.06 82 ALA A CA 1
ATOM 652 C C . ALA A 1 82 ? -10.316 5.014 4.119 1.00 97.06 82 ALA A C 1
ATOM 654 O O . ALA A 1 82 ? -9.280 5.318 3.530 1.00 97.06 82 ALA A O 1
ATOM 655 N N . ALA A 1 83 ? -11.419 5.759 4.012 1.00 97.75 83 ALA A N 1
ATOM 656 C CA . ALA A 1 83 ? -11.458 6.990 3.230 1.00 97.75 83 ALA A CA 1
ATOM 657 C C . ALA A 1 83 ? -10.556 8.089 3.821 1.00 97.75 83 ALA A C 1
ATOM 659 O O . ALA A 1 83 ? -9.849 8.758 3.067 1.00 97.75 83 ALA A O 1
ATOM 660 N N . ALA A 1 84 ? -10.542 8.259 5.148 1.00 97.50 84 ALA A N 1
ATOM 661 C CA . ALA A 1 84 ? -9.677 9.227 5.823 1.00 97.50 84 ALA A CA 1
ATOM 662 C C . ALA A 1 84 ? -8.191 8.878 5.650 1.00 97.50 84 ALA A C 1
ATOM 664 O O . ALA A 1 84 ? -7.410 9.751 5.275 1.00 97.50 84 ALA A O 1
ATOM 665 N N . LEU A 1 85 ? -7.82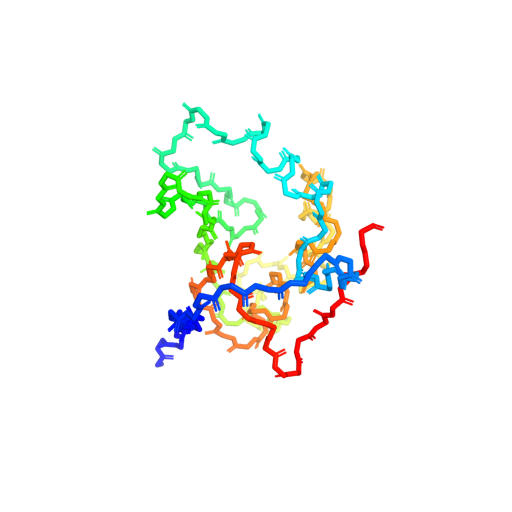6 7.599 5.795 1.00 98.06 85 LEU A N 1
ATOM 666 C CA . LEU A 1 85 ? -6.466 7.117 5.534 1.00 98.06 85 LEU A CA 1
ATOM 667 C C . LEU A 1 85 ? -6.016 7.431 4.099 1.00 98.06 85 LEU A C 1
ATOM 669 O O . LEU A 1 85 ? -4.895 7.901 3.893 1.00 98.06 85 LEU A O 1
ATOM 673 N N . ARG A 1 86 ? -6.900 7.236 3.108 1.00 97.88 86 ARG A N 1
ATOM 674 C CA . ARG A 1 86 ? -6.614 7.582 1.707 1.00 97.88 86 ARG A CA 1
ATOM 675 C C . ARG A 1 86 ? -6.303 9.068 1.553 1.00 97.88 86 ARG A C 1
ATOM 677 O O . ARG A 1 86 ? -5.359 9.438 0.859 1.00 97.88 86 ARG A O 1
ATOM 684 N N . GLN A 1 87 ? -7.096 9.929 2.190 1.00 97.88 87 GLN A N 1
ATOM 685 C CA . GLN A 1 87 ? -6.878 11.375 2.141 1.00 97.88 87 GLN A CA 1
ATOM 686 C C . GLN A 1 87 ? -5.575 11.777 2.832 1.00 97.88 87 GLN A C 1
ATOM 688 O O . GLN A 1 87 ? -4.848 12.612 2.302 1.00 97.88 87 GLN A O 1
ATOM 693 N N . GLU A 1 88 ? -5.233 11.159 3.961 1.00 97.19 88 GLU A N 1
ATOM 694 C CA . GLU A 1 88 ? -3.972 11.418 4.660 1.00 97.19 88 GLU A CA 1
ATOM 695 C C . GLU A 1 88 ? -2.756 10.994 3.826 1.00 97.19 88 GLU A C 1
ATOM 697 O O . GLU A 1 88 ? -1.771 11.725 3.744 1.00 97.19 88 GLU A O 1
ATOM 702 N N . GLN A 1 89 ? -2.845 9.865 3.122 1.00 97.44 89 GLN A N 1
ATOM 703 C CA . GLN A 1 89 ? -1.821 9.403 2.183 1.00 97.44 89 GLN A CA 1
ATOM 704 C C . GLN A 1 89 ? -1.604 10.368 1.009 1.00 97.44 89 GLN A C 1
ATOM 706 O O . GLN A 1 89 ? -0.459 10.684 0.670 1.00 97.44 89 GLN A O 1
ATOM 711 N N . LEU A 1 90 ? -2.688 10.876 0.421 1.00 97.25 90 LEU A N 1
ATOM 712 C CA . LEU A 1 90 ? -2.618 11.877 -0.645 1.00 97.25 90 LEU A CA 1
ATOM 713 C C . LEU A 1 90 ? -2.095 13.222 -0.129 1.00 97.25 90 LEU A C 1
ATOM 715 O O . LEU A 1 90 ? -1.231 13.824 -0.762 1.00 97.25 90 LEU A O 1
ATOM 719 N N . ALA A 1 91 ? -2.546 13.671 1.045 1.00 96.38 91 ALA A N 1
ATOM 720 C CA . ALA A 1 91 ? -2.080 14.905 1.679 1.00 96.38 91 ALA A CA 1
ATOM 721 C C . ALA A 1 91 ? -0.603 14.823 2.095 1.00 96.38 91 ALA A C 1
ATOM 723 O O . ALA A 1 91 ? 0.126 15.811 2.017 1.00 96.38 91 ALA A O 1
ATOM 724 N N . PHE A 1 92 ? -0.129 13.632 2.472 1.00 94.50 92 PHE A N 1
ATOM 725 C CA . PHE A 1 92 ? 1.291 13.352 2.673 1.00 94.50 92 PHE A CA 1
ATOM 726 C C . PHE A 1 92 ? 2.093 13.459 1.362 1.00 94.50 92 PHE A C 1
ATOM 728 O O . PHE A 1 92 ? 3.318 13.599 1.387 1.00 94.50 92 PHE A O 1
ATOM 735 N N . GLY A 1 93 ? 1.429 13.408 0.207 1.00 93.00 93 GLY A N 1
ATOM 736 C CA . GLY A 1 93 ? 2.023 13.524 -1.122 1.00 93.00 93 GLY A CA 1
ATOM 737 C C . GLY A 1 93 ? 2.459 12.187 -1.716 1.00 93.00 93 GLY A C 1
ATOM 738 O O . GLY A 1 93 ? 3.445 12.156 -2.452 1.00 93.00 93 GLY A O 1
ATOM 739 N N . LEU A 1 94 ? 1.819 11.075 -1.339 1.00 92.94 94 LEU A N 1
ATOM 740 C CA . LEU A 1 94 ? 1.953 9.833 -2.103 1.00 92.94 94 LEU A CA 1
ATOM 741 C C . LEU A 1 94 ? 1.181 9.965 -3.422 1.00 92.94 94 LEU A C 1
ATOM 743 O O . LEU A 1 94 ? 0.124 10.593 -3.464 1.00 92.94 94 LEU A O 1
ATOM 747 N N . ASP A 1 95 ? 1.717 9.374 -4.490 1.00 93.81 95 ASP A N 1
ATOM 748 C CA . ASP A 1 95 ? 1.062 9.356 -5.800 1.00 93.81 95 ASP A CA 1
ATOM 749 C C . ASP A 1 95 ? -0.275 8.598 -5.742 1.00 93.81 95 ASP A C 1
ATOM 751 O O . ASP A 1 95 ? -0.382 7.573 -5.067 1.00 93.81 95 ASP A O 1
ATOM 755 N N . GLU A 1 96 ? -1.289 9.084 -6.462 1.00 94.38 96 GLU A N 1
ATO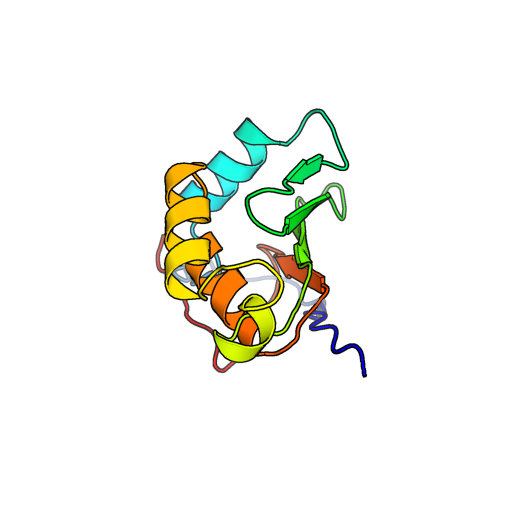M 756 C CA . GLU A 1 96 ? -2.642 8.515 -6.434 1.00 94.38 96 GLU A CA 1
ATOM 757 C C . GLU A 1 96 ? -2.682 7.031 -6.834 1.00 94.38 96 GLU A C 1
ATOM 759 O O . GLU A 1 96 ? -3.379 6.246 -6.192 1.00 94.38 96 GLU A O 1
ATOM 764 N N . HIS A 1 97 ? -1.877 6.619 -7.823 1.00 88.75 97 HIS A N 1
ATOM 765 C CA . HIS A 1 97 ? -1.853 5.242 -8.329 1.00 88.75 97 HIS A CA 1
ATOM 766 C C . HIS A 1 97 ? -1.219 4.309 -7.301 1.00 88.75 97 HIS A C 1
ATOM 768 O O . HIS A 1 97 ? -1.669 3.178 -7.103 1.00 88.75 97 HIS A O 1
ATOM 774 N N . LEU A 1 98 ? -0.197 4.804 -6.597 1.00 92.06 98 LEU A N 1
ATOM 775 C CA . LEU A 1 98 ? 0.403 4.096 -5.472 1.00 92.06 98 LEU A CA 1
ATOM 776 C C . LEU A 1 98 ? -0.589 3.959 -4.314 1.00 92.06 98 LEU A C 1
ATOM 778 O O . LEU A 1 98 ? -0.703 2.878 -3.740 1.00 92.06 98 LEU A O 1
ATOM 782 N N . VAL A 1 99 ? -1.298 5.034 -3.970 1.00 96.06 99 VAL A N 1
ATOM 783 C CA . VAL A 1 99 ? -2.314 5.027 -2.909 1.00 96.06 99 VAL A CA 1
ATOM 784 C C . VAL A 1 99 ? -3.405 4.007 -3.217 1.00 96.06 99 VAL A C 1
ATOM 786 O O . VAL A 1 99 ? -3.732 3.186 -2.362 1.00 96.06 99 VAL A O 1
ATOM 789 N N . ASP A 1 100 ? -3.908 3.980 -4.447 1.00 93.88 100 ASP A N 1
ATOM 790 C CA . ASP A 1 100 ? -4.941 3.027 -4.844 1.00 93.88 100 ASP A CA 1
ATOM 791 C C . ASP A 1 100 ? -4.441 1.570 -4.749 1.00 93.88 100 ASP A C 1
ATOM 793 O O . ASP A 1 100 ? -5.147 0.709 -4.216 1.00 93.88 100 ASP A O 1
ATOM 797 N N . LEU A 1 101 ? -3.193 1.286 -5.148 1.00 92.69 101 LEU A N 1
ATOM 798 C CA . LEU A 1 101 ? -2.575 -0.032 -4.944 1.00 92.69 101 LEU A CA 1
ATOM 799 C C . LEU A 1 101 ? -2.417 -0.404 -3.463 1.00 92.69 101 LEU A C 1
ATOM 801 O O . LEU A 1 101 ? -2.696 -1.544 -3.080 1.00 92.69 101 LEU A O 1
ATOM 805 N N . LEU A 1 102 ? -1.965 0.533 -2.626 1.00 95.31 102 LEU A N 1
ATOM 806 C CA . LEU A 1 102 ? -1.824 0.317 -1.187 1.00 95.31 102 LEU A CA 1
ATOM 807 C C . LEU A 1 102 ? -3.185 0.027 -0.550 1.00 95.31 102 LEU A C 1
ATOM 809 O O . LEU A 1 102 ? -3.278 -0.875 0.276 1.00 95.31 102 LEU A O 1
ATOM 813 N N . HIS A 1 103 ? -4.247 0.719 -0.968 1.00 95.88 103 HIS A N 1
ATOM 814 C CA . HIS A 1 103 ? -5.605 0.460 -0.494 1.00 95.88 103 HIS A CA 1
ATOM 815 C C . HIS A 1 103 ? -6.134 -0.908 -0.927 1.00 95.88 103 HIS A C 1
ATOM 817 O O . HIS A 1 103 ? -6.732 -1.600 -0.103 1.00 95.88 103 HIS A O 1
ATOM 823 N N . LEU A 1 104 ? -5.877 -1.339 -2.166 1.00 94.88 104 LEU A N 1
ATOM 824 C CA . LEU A 1 104 ? -6.217 -2.696 -2.611 1.00 94.88 104 LEU A CA 1
ATOM 825 C C . LEU A 1 104 ? -5.500 -3.756 -1.763 1.00 94.88 104 LEU A C 1
ATOM 827 O O . LEU A 1 104 ? -6.125 -4.709 -1.296 1.00 94.88 104 LEU A O 1
ATOM 831 N N . ALA A 1 105 ? -4.199 -3.577 -1.519 1.00 94.62 105 ALA A N 1
ATOM 832 C CA . ALA A 1 105 ? -3.417 -4.485 -0.685 1.00 94.62 105 ALA A CA 1
ATOM 833 C C . ALA A 1 105 ? -3.890 -4.475 0.780 1.00 94.62 105 ALA A C 1
ATOM 835 O O . ALA A 1 105 ? -4.082 -5.534 1.381 1.00 94.62 105 ALA A O 1
ATOM 836 N N . GLY A 1 106 ? -4.132 -3.287 1.335 1.00 95.81 106 GLY A N 1
ATOM 837 C CA . GLY A 1 106 ? -4.608 -3.088 2.698 1.00 95.81 106 GLY A CA 1
ATOM 838 C C . GLY A 1 106 ? -5.969 -3.732 2.934 1.00 95.81 106 GLY A C 1
ATOM 839 O O . GLY A 1 106 ? -6.134 -4.442 3.920 1.00 95.81 106 GLY A O 1
ATOM 840 N N . GLN A 1 107 ? -6.927 -3.569 2.020 1.00 95.25 107 GLN A N 1
ATOM 841 C CA . GLN A 1 107 ? -8.243 -4.221 2.107 1.00 95.25 107 GLN A CA 1
ATOM 842 C C . GLN A 1 107 ? -8.150 -5.749 1.969 1.00 95.25 107 GLN A C 1
ATOM 844 O O . GLN A 1 107 ? -8.912 -6.475 2.603 1.00 95.25 107 GLN A O 1
ATOM 849 N N . ALA A 1 108 ? -7.188 -6.256 1.193 1.00 93.31 108 ALA A N 1
ATOM 850 C CA . ALA A 1 108 ? -6.946 -7.689 1.018 1.00 93.31 108 ALA A CA 1
ATOM 851 C C . ALA A 1 108 ? -6.181 -8.358 2.186 1.00 93.31 108 ALA A C 1
ATOM 853 O O . ALA A 1 108 ? -5.800 -9.529 2.072 1.00 93.31 108 ALA A O 1
ATOM 854 N N . ASP A 1 109 ? -5.942 -7.633 3.287 1.00 95.31 109 ASP A N 1
ATOM 855 C CA . ASP A 1 109 ? -5.112 -8.044 4.433 1.00 95.31 109 ASP A CA 1
ATOM 856 C C . ASP A 1 109 ? -3.676 -8.457 4.038 1.00 95.31 109 ASP A C 1
ATOM 858 O O . ASP A 1 109 ? -3.073 -9.383 4.593 1.00 95.31 109 ASP A O 1
ATOM 862 N N . ILE A 1 110 ? -3.109 -7.775 3.037 1.00 93.88 110 ILE A N 1
ATOM 863 C CA . ILE A 1 110 ? -1.718 -7.960 2.616 1.00 93.88 110 ILE A CA 1
ATOM 864 C C . ILE A 1 110 ? -0.822 -7.052 3.457 1.00 93.88 110 ILE A C 1
ATOM 866 O O . ILE A 1 110 ? -0.927 -5.831 3.418 1.00 93.88 110 ILE A O 1
ATOM 870 N N . ARG A 1 111 ? 0.127 -7.650 4.182 1.00 93.56 111 ARG A N 1
ATOM 871 C CA . ARG A 1 111 ? 1.054 -6.914 5.069 1.00 93.56 111 ARG A CA 1
ATOM 872 C C . ARG A 1 111 ? 2.380 -6.538 4.416 1.00 93.56 111 ARG A C 1
ATOM 874 O O . ARG A 1 111 ? 3.117 -5.710 4.950 1.00 93.56 111 ARG A O 1
ATOM 881 N N . LEU A 1 112 ? 2.705 -7.178 3.296 1.00 92.38 112 LEU A N 1
ATOM 882 C CA . LEU A 1 112 ? 3.918 -6.943 2.520 1.00 92.38 112 LEU A CA 1
ATOM 883 C C . LEU A 1 112 ? 3.556 -6.905 1.038 1.00 92.38 112 LEU A C 1
ATOM 885 O O . LEU A 1 112 ? 3.060 -7.897 0.502 1.00 92.38 112 LEU A O 1
ATOM 889 N N . LEU A 1 113 ? 3.824 -5.767 0.406 1.00 90.88 113 LEU A N 1
ATOM 890 C CA . LEU A 1 113 ? 3.657 -5.530 -1.022 1.00 90.88 113 LEU A CA 1
ATOM 891 C C . LEU A 1 113 ? 5.030 -5.204 -1.611 1.00 90.88 113 LEU A C 1
ATOM 893 O O . LEU A 1 113 ? 5.712 -4.323 -1.100 1.00 90.88 113 LEU A O 1
ATOM 897 N N . VAL A 1 114 ? 5.438 -5.900 -2.668 1.00 89.00 114 VAL A N 1
ATOM 898 C CA . VAL A 1 114 ? 6.653 -5.568 -3.423 1.00 89.00 114 VAL A CA 1
ATOM 899 C C . VAL A 1 114 ? 6.239 -5.176 -4.831 1.00 89.00 114 VAL A C 1
ATOM 901 O O . VAL A 1 114 ? 5.540 -5.930 -5.505 1.00 89.00 114 VAL A O 1
ATOM 904 N N . LEU A 1 115 ? 6.655 -3.985 -5.249 1.00 85.19 115 LEU A N 1
ATOM 905 C CA . LEU A 1 115 ? 6.470 -3.472 -6.596 1.00 85.19 115 LEU A CA 1
ATOM 906 C C . LEU A 1 115 ? 7.791 -3.623 -7.345 1.00 85.19 115 LEU A C 1
ATOM 908 O O . LEU A 1 115 ? 8.780 -2.958 -7.034 1.00 85.19 115 LEU A O 1
ATOM 912 N N . ASP A 1 116 ? 7.791 -4.526 -8.316 1.00 83.50 116 ASP A N 1
ATOM 913 C CA . ASP A 1 116 ? 8.906 -4.758 -9.225 1.00 83.50 116 ASP A CA 1
ATOM 914 C C . ASP A 1 116 ? 8.493 -4.272 -10.626 1.00 83.50 116 ASP A C 1
ATOM 916 O O . ASP A 1 116 ? 7.537 -4.812 -11.193 1.00 83.50 116 ASP A O 1
ATOM 920 N N . PRO A 1 117 ? 9.171 -3.256 -11.192 1.00 73.62 117 PRO A N 1
ATOM 921 C CA . PRO A 1 117 ? 8.827 -2.693 -12.496 1.00 73.62 117 PRO A CA 1
ATOM 922 C C . PRO A 1 117 ? 9.086 -3.671 -13.653 1.00 73.62 117 PRO A C 1
ATOM 924 O O . PRO A 1 117 ? 8.619 -3.444 -14.768 1.00 73.62 117 PRO A O 1
ATOM 927 N N . PHE A 1 118 ? 9.821 -4.758 -13.406 1.00 74.75 118 PHE A N 1
ATOM 928 C CA . PHE A 1 118 ? 10.107 -5.810 -14.376 1.00 74.75 118 PHE A CA 1
ATOM 929 C C . PHE A 1 118 ? 9.266 -7.073 -14.156 1.00 74.75 118 PHE A C 1
ATOM 931 O O . PHE A 1 118 ? 9.397 -8.028 -14.926 1.00 74.75 118 PHE A O 1
ATOM 938 N N . ALA A 1 119 ? 8.396 -7.101 -13.140 1.00 72.88 119 ALA A N 1
ATOM 939 C CA . ALA A 1 119 ? 7.513 -8.238 -12.924 1.00 72.88 119 ALA A CA 1
ATOM 940 C C . ALA A 1 119 ? 6.438 -8.331 -14.026 1.00 72.88 119 ALA A C 1
ATOM 942 O O . ALA A 1 119 ? 5.894 -7.310 -14.457 1.00 72.88 119 ALA A O 1
ATOM 943 N N . PRO A 1 120 ? 6.074 -9.552 -14.463 1.00 70.38 120 PRO A N 1
ATOM 944 C CA . PRO A 1 120 ? 4.914 -9.754 -15.321 1.00 70.38 120 PRO A CA 1
ATOM 945 C C . PRO A 1 120 ? 3.633 -9.207 -14.678 1.00 70.38 120 PRO A C 1
ATOM 947 O O . PRO A 1 120 ? 3.447 -9.297 -13.463 1.00 70.38 120 PRO A O 1
ATOM 950 N N . THR A 1 121 ? 2.710 -8.703 -15.498 1.00 71.75 121 THR A N 1
ATOM 951 C CA . THR A 1 121 ? 1.418 -8.195 -15.022 1.00 71.75 121 THR A CA 1
ATOM 952 C C . THR A 1 121 ? 0.600 -9.294 -14.348 1.00 71.75 121 THR A C 1
ATOM 954 O O . THR A 1 121 ? 0.425 -10.381 -14.909 1.00 71.75 121 THR A O 1
ATOM 957 N N . LEU A 1 122 ? 0.022 -8.998 -13.188 1.00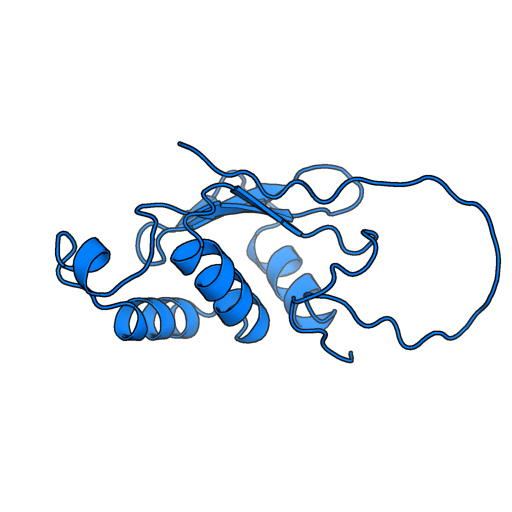 68.69 122 LEU A N 1
ATOM 958 C CA . LEU A 1 122 ? -0.886 -9.906 -12.498 1.00 68.69 122 LEU A CA 1
ATOM 959 C C . LEU A 1 122 ? -2.331 -9.720 -12.963 1.00 68.69 122 LEU A C 1
ATOM 961 O O . LEU A 1 122 ? -2.860 -8.609 -13.023 1.00 68.69 122 LEU A O 1
ATOM 965 N N . LYS A 1 123 ? -3.014 -10.839 -13.225 1.00 72.31 123 LYS A N 1
ATOM 966 C CA . LYS A 1 123 ? -4.440 -10.837 -13.565 1.00 72.31 123 LYS A CA 1
ATOM 967 C C . LYS A 1 123 ? -5.269 -10.333 -12.376 1.00 72.31 123 LYS A C 1
ATOM 969 O O . LYS A 1 123 ? -5.170 -10.881 -11.284 1.00 72.31 123 LYS A O 1
ATOM 974 N N . GLY A 1 124 ? -6.135 -9.349 -12.622 1.00 70.75 124 GLY A N 1
ATOM 975 C CA . GLY A 1 124 ? -7.073 -8.815 -11.626 1.00 70.75 124 GLY A CA 1
ATOM 976 C C . GLY A 1 124 ? -6.581 -7.582 -10.866 1.00 70.75 124 GLY A C 1
ATOM 977 O O . GLY A 1 124 ? -7.343 -7.046 -10.068 1.00 70.75 124 GLY A O 1
ATOM 978 N N . LEU A 1 125 ? -5.360 -7.108 -11.129 1.00 74.25 125 LEU A N 1
ATOM 979 C CA . LEU A 1 125 ? -4.891 -5.806 -10.654 1.00 74.25 125 LEU A CA 1
ATOM 980 C C . LEU A 1 125 ? -5.063 -4.732 -11.741 1.00 74.25 125 LEU A C 1
ATOM 982 O O . LEU A 1 125 ? -4.949 -5.061 -12.928 1.00 74.25 125 LEU A O 1
ATOM 986 N N . PRO A 1 126 ? -5.311 -3.461 -11.362 1.00 75.44 126 PRO A N 1
ATOM 987 C CA . PRO A 1 126 ? -5.323 -2.350 -12.304 1.00 75.44 126 PRO A CA 1
ATOM 988 C C . PRO A 1 126 ? -4.003 -2.253 -13.065 1.00 75.44 126 PRO A C 1
ATOM 990 O O . PRO A 1 126 ? -2.927 -2.520 -12.523 1.00 75.44 126 PRO A O 1
ATOM 993 N N . LEU A 1 127 ? -4.108 -1.868 -14.329 1.00 78.81 127 LEU A N 1
ATOM 994 C CA . LEU A 1 127 ? -2.982 -1.590 -15.202 1.00 78.81 127 LEU A CA 1
ATOM 995 C C . LEU A 1 127 ? -3.068 -0.135 -15.627 1.00 78.81 127 LEU A C 1
ATOM 997 O O . LEU A 1 127 ? -4.147 0.320 -16.009 1.00 78.81 127 LEU A O 1
ATOM 1001 N N . TYR A 1 128 ? -1.934 0.549 -15.594 1.00 75.38 128 TYR A N 1
ATOM 1002 C CA . TYR A 1 128 ? -1.839 1.945 -15.979 1.00 75.38 128 TYR A CA 1
ATOM 1003 C C . TYR A 1 128 ? -0.957 2.079 -17.215 1.00 75.38 128 TYR A C 1
ATOM 1005 O O . TYR A 1 128 ? 0.046 1.373 -17.355 1.00 75.38 128 TYR A O 1
ATOM 1013 N N . ASP A 1 129 ? -1.376 2.960 -18.117 1.00 72.81 129 ASP A N 1
ATOM 1014 C CA . ASP A 1 129 ? -0.542 3.424 -19.218 1.00 72.81 129 ASP A CA 1
ATOM 1015 C C . ASP A 1 129 ? 0.410 4.513 -18.685 1.00 72.81 129 ASP A C 1
ATOM 1017 O O . ASP A 1 129 ? 0.075 5.216 -17.722 1.00 72.81 129 ASP A O 1
ATOM 1021 N N . ASP A 1 130 ? 1.596 4.619 -19.286 1.00 56.28 130 ASP A N 1
ATOM 1022 C CA . ASP A 1 130 ? 2.585 5.655 -18.950 1.00 56.28 130 ASP A CA 1
ATOM 1023 C C . ASP A 1 130 ? 2.137 7.061 -19.391 1.00 56.28 130 ASP A C 1
ATOM 1025 O O . ASP A 1 130 ? 1.666 7.207 -20.546 1.00 56.28 130 ASP A O 1
#

pLDDT: mean 78.07, std 20.02, range [32.0, 98.06]

Foldseek 3Di:
DADADDQDDDDDDDDDDDDQQFFLDDPVLLVVCCVPPVPDDFDDDVLLQWTWDADDPQRKIKIFGHQAQQAQVSCVVVVDHSVRSLVSCVVVPRDNSVSVVSNVCNNVNHRMDIGRRPGDDDPPRDTDGD

Organism: Pseudomonas aeruginosa (NCBI:txid287)

Sequence (130 aa):
MSRALITSSASGLAGSVDHYRKTHLPIRAWNSLYERFSTKMPIRLPSVLVSLFWCNEHGAVGFRLHNTPWTDECLEILEMTAAALRQEQLAFGLDEHLVDLLHLAGQADIRLLVLDPFAPTLKGLPLYDD

InterPro domains:
  IPR046025 Domain of unknown function DUF5983 [PF19419] (53-130)

Radius of gyration: 15.3 Å; chains: 1; bounding box: 34×31×46 Å

Secondary structure (DSSP, 8-state):
--EEE-----------S-----BSS-HHHHHHHHHHHTTS-SEEEGGGTEEEEE--TT--EEEEE-S-S-SHHHHGGGT--HHHHHHHHHHTT--HHHHHHHHHHHHTTEEEEEE-TTSPPPTTS--B--